Protein AF-A0A158BBI8-F1 (afdb_monomer_lite)

Sequence (115 aa):
MPSSVSAPTQARRIRTDRTSSALRKEVSRWFVPASRARVTRFGRIYPGGSRYVCVSAPKSGGFFALYFFHHGAGDWRIYPPWGVGPSIVYWSVKAKLPASQAAGPKKRFRVGIKS

Radius of gyration: 25.18 Å; chains: 1; bounding box: 37×54×100 Å

Structure (mmCIF, N/CA/C/O backbone):
data_AF-A0A158BBI8-F1
#
_entry.id   AF-A0A158BBI8-F1
#
loop_
_atom_site.group_PDB
_atom_site.id
_atom_site.type_symbol
_atom_site.label_atom_id
_atom_site.label_alt_id
_atom_site.label_comp_id
_atom_site.label_asym_id
_atom_site.label_entity_id
_atom_site.label_seq_id
_atom_site.pdbx_PDB_ins_code
_atom_site.Cartn_x
_atom_site.Cartn_y
_atom_site.Cartn_z
_atom_site.occupancy
_atom_site.B_iso_or_equiv
_atom_site.auth_seq_id
_atom_site.auth_comp_id
_atom_site.auth_asym_id
_atom_site.auth_atom_id
_atom_site.pdbx_PDB_model_num
ATOM 1 N N . MET A 1 1 ? -18.521 -2.715 -51.638 1.00 46.97 1 MET A N 1
ATOM 2 C CA . MET A 1 1 ? -18.994 -3.624 -50.572 1.00 46.97 1 MET A CA 1
ATOM 3 C C . MET A 1 1 ? -17.917 -3.697 -49.494 1.00 46.97 1 MET A C 1
ATOM 5 O O . MET A 1 1 ? -16.930 -4.379 -49.737 1.00 46.97 1 MET A O 1
ATOM 9 N N . PRO A 1 2 ? -17.996 -2.963 -48.369 1.00 51.44 2 PRO A N 1
ATOM 10 C CA . PRO A 1 2 ? -17.036 -3.150 -47.288 1.00 51.44 2 PRO A CA 1
ATOM 11 C C . PRO A 1 2 ? -17.470 -4.354 -46.446 1.00 51.44 2 PRO A C 1
ATOM 13 O O . PRO A 1 2 ? -18.537 -4.357 -45.838 1.00 51.44 2 PRO A O 1
ATOM 16 N N . SER A 1 3 ? -16.654 -5.402 -46.442 1.00 48.97 3 SER A N 1
ATOM 17 C CA . SER A 1 3 ? -16.810 -6.559 -45.564 1.00 48.97 3 SER A CA 1
ATOM 18 C C . SER A 1 3 ? -16.563 -6.137 -44.114 1.00 48.97 3 SER A C 1
ATOM 20 O O . SER A 1 3 ? -15.423 -5.903 -43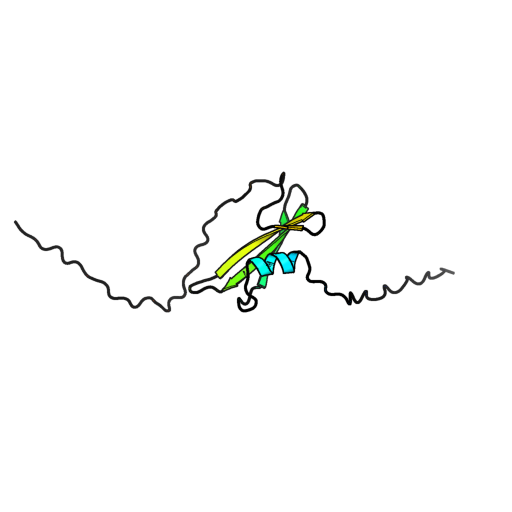.708 1.00 48.97 3 SER A O 1
ATOM 22 N N . SER A 1 4 ? -17.641 -6.014 -43.338 1.00 51.44 4 SER A N 1
ATOM 23 C CA . SER A 1 4 ? -17.594 -5.801 -41.892 1.00 51.44 4 SER A CA 1
ATOM 24 C C . SER A 1 4 ? -16.988 -7.022 -41.204 1.00 51.44 4 SER A C 1
ATOM 26 O O . SER A 1 4 ? -17.621 -8.067 -41.091 1.00 51.44 4 SER A O 1
ATOM 28 N N . VAL A 1 5 ? -15.758 -6.882 -40.719 1.00 62.25 5 VAL A N 1
ATOM 29 C CA . VAL A 1 5 ? -15.162 -7.844 -39.790 1.00 62.25 5 VAL A CA 1
ATOM 30 C C . VAL A 1 5 ? -15.731 -7.543 -38.407 1.00 62.25 5 VAL A C 1
ATOM 32 O O . VAL A 1 5 ? -15.386 -6.536 -37.788 1.00 62.25 5 VAL A O 1
ATOM 35 N N . SER A 1 6 ? -16.643 -8.388 -37.930 1.00 55.50 6 SER A N 1
ATOM 36 C CA . SER A 1 6 ? -17.145 -8.310 -36.558 1.00 55.50 6 SER A CA 1
ATOM 37 C C . SER A 1 6 ? -15.994 -8.538 -35.579 1.00 55.50 6 SER A C 1
ATOM 39 O O . SER A 1 6 ? -15.395 -9.612 -35.538 1.00 55.50 6 SER A O 1
ATOM 41 N N . ALA A 1 7 ? -15.679 -7.515 -34.784 1.00 56.69 7 ALA A N 1
ATOM 42 C CA . ALA A 1 7 ? -14.726 -7.624 -33.690 1.00 56.69 7 ALA A CA 1
ATOM 43 C C . ALA A 1 7 ? -15.230 -8.661 -32.670 1.00 56.69 7 ALA A C 1
ATOM 45 O O . ALA A 1 7 ? -16.404 -8.605 -32.286 1.00 56.69 7 ALA A O 1
ATOM 46 N N . PRO A 1 8 ? -14.384 -9.594 -32.197 1.00 52.28 8 PRO A N 1
ATOM 47 C CA . PRO A 1 8 ? -14.801 -10.524 -31.166 1.00 52.28 8 PRO A CA 1
ATOM 48 C C . PRO A 1 8 ? -15.134 -9.732 -29.904 1.00 52.28 8 PRO A C 1
ATOM 50 O O . PRO A 1 8 ? -14.291 -9.036 -29.331 1.00 52.28 8 PRO A O 1
ATOM 53 N N . THR A 1 9 ? -16.391 -9.840 -29.484 1.00 59.31 9 THR A N 1
ATOM 54 C CA . THR A 1 9 ? -16.895 -9.346 -28.209 1.00 59.31 9 THR A CA 1
ATOM 55 C C . THR A 1 9 ? -15.974 -9.879 -27.121 1.00 59.31 9 THR A C 1
ATOM 57 O O . THR A 1 9 ? -15.909 -11.087 -26.894 1.00 59.31 9 THR A O 1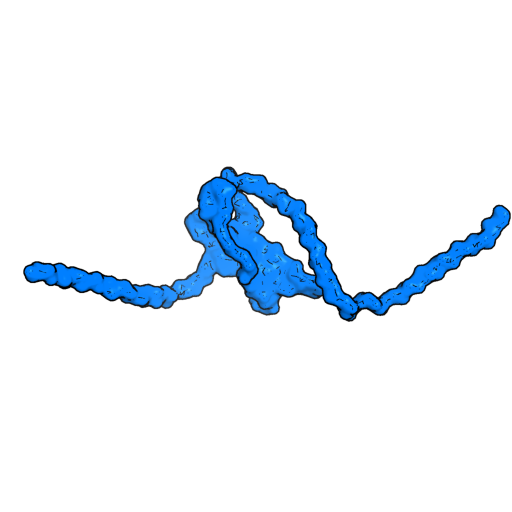
ATOM 60 N N . GLN A 1 10 ? -15.198 -8.993 -26.492 1.00 54.75 10 GLN A N 1
ATOM 61 C CA . GLN A 1 10 ? -14.269 -9.372 -25.439 1.00 54.75 10 GLN A CA 1
ATOM 62 C C . GLN A 1 10 ? -15.093 -9.927 -24.281 1.00 54.75 10 GLN A C 1
ATOM 64 O O . GLN A 1 10 ? -15.634 -9.177 -23.468 1.00 54.75 10 GLN A O 1
ATOM 69 N N . ALA A 1 11 ? -15.218 -11.256 -24.246 1.00 50.62 11 ALA A N 1
ATOM 70 C CA . ALA A 1 11 ? -15.862 -11.988 -23.179 1.00 50.62 11 ALA A CA 1
ATOM 71 C C . ALA A 1 11 ? -15.294 -11.456 -21.868 1.00 50.62 11 ALA A C 1
ATOM 73 O O . ALA A 1 11 ? -14.091 -11.556 -21.596 1.00 50.62 11 ALA A O 1
ATOM 74 N N . ARG A 1 12 ? -16.171 -10.796 -21.108 1.00 55.84 12 ARG A N 1
ATOM 75 C CA . ARG A 1 12 ? -15.912 -10.252 -19.783 1.00 55.84 12 ARG A CA 1
ATOM 76 C C . ARG A 1 12 ? -15.244 -11.365 -18.992 1.00 55.84 12 ARG A C 1
ATOM 78 O O . ARG A 1 12 ? -15.917 -12.294 -18.560 1.00 55.84 12 ARG A O 1
ATOM 85 N N . ARG A 1 13 ? -13.915 -11.296 -18.847 1.00 55.19 13 ARG A N 1
ATOM 86 C CA . ARG A 1 13 ? -13.152 -12.227 -18.014 1.00 55.19 13 ARG A CA 1
ATOM 87 C C . ARG A 1 13 ? -13.624 -12.008 -16.589 1.00 55.19 13 ARG A C 1
ATOM 89 O O . ARG A 1 13 ? -13.079 -11.182 -15.857 1.00 55.19 13 ARG A O 1
ATOM 96 N N . ILE A 1 14 ? -14.667 -12.727 -16.205 1.00 56.50 14 ILE A N 1
ATOM 97 C CA . ILE A 1 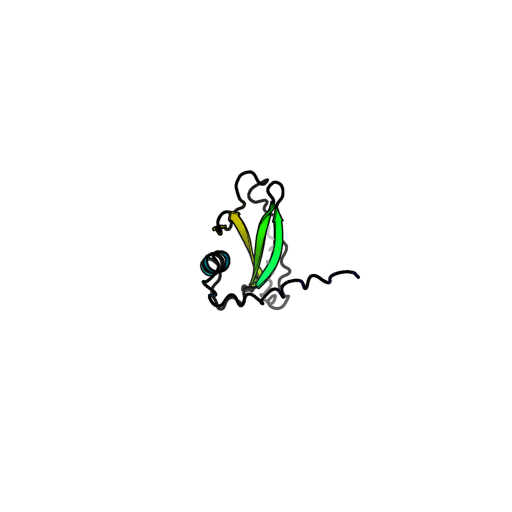14 ? -14.998 -12.942 -14.815 1.00 56.50 14 ILE A CA 1
ATOM 98 C C . ILE A 1 14 ? -13.804 -13.727 -14.277 1.00 56.50 14 ILE A C 1
ATOM 100 O O . ILE A 1 14 ? -13.662 -14.920 -14.512 1.00 56.50 14 ILE A O 1
ATOM 104 N N . ARG A 1 15 ? -12.867 -13.021 -13.636 1.00 59.16 15 ARG A N 1
ATOM 105 C CA . ARG A 1 15 ? -11.793 -13.649 -12.866 1.00 59.16 15 ARG A CA 1
ATOM 106 C C . ARG A 1 15 ? -12.421 -14.228 -11.597 1.00 59.16 15 ARG A C 1
ATOM 108 O O . ARG A 1 15 ? -12.337 -13.634 -10.524 1.00 59.16 15 ARG A O 1
ATOM 115 N N . THR A 1 16 ? -13.110 -15.354 -11.742 1.00 59.28 16 THR A N 1
ATOM 116 C CA . THR A 1 16 ? -13.537 -16.245 -10.658 1.00 59.28 16 THR A CA 1
ATOM 117 C C . THR A 1 16 ? -12.365 -17.121 -10.250 1.00 59.28 16 THR A C 1
ATOM 119 O O . THR A 1 16 ? -12.317 -18.304 -10.539 1.00 59.28 16 THR A O 1
ATOM 122 N N . ASP A 1 17 ? -11.393 -16.475 -9.621 1.00 46.47 17 ASP A N 1
ATOM 123 C CA . ASP A 1 17 ? -10.583 -17.030 -8.544 1.00 46.47 17 ASP A CA 1
ATOM 124 C C . ASP A 1 17 ? -9.852 -15.827 -7.949 1.00 46.47 17 ASP A C 1
ATOM 126 O O . ASP A 1 17 ? -8.800 -15.391 -8.425 1.00 46.47 17 ASP A O 1
ATOM 130 N N . ARG A 1 18 ? -10.483 -15.166 -6.974 1.00 53.56 18 ARG A N 1
ATOM 131 C CA . ARG A 1 18 ? -9.829 -14.078 -6.242 1.00 53.56 18 ARG A CA 1
ATOM 132 C C . ARG A 1 18 ? -8.892 -14.701 -5.212 1.00 53.56 18 ARG A C 1
ATOM 134 O O . ARG A 1 18 ? -9.051 -14.459 -4.017 1.00 53.56 18 ARG A O 1
ATOM 141 N N . THR A 1 19 ? -7.894 -15.458 -5.670 1.00 57.66 19 THR A N 1
ATOM 142 C CA . THR A 1 19 ? -6.683 -15.683 -4.882 1.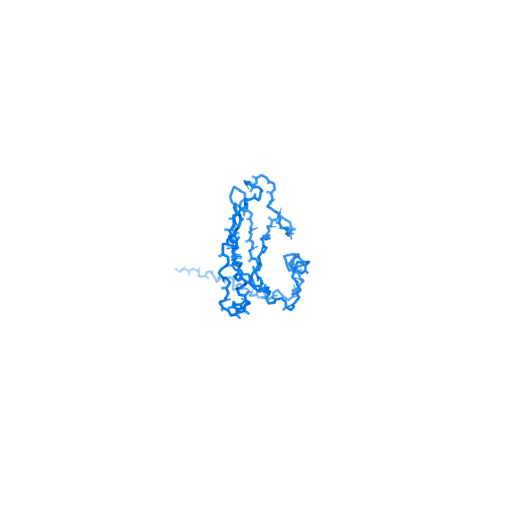00 57.66 19 THR A CA 1
ATOM 143 C C . THR A 1 19 ? -6.257 -14.332 -4.321 1.00 57.66 19 THR A C 1
ATOM 145 O O . THR A 1 19 ? -6.218 -13.323 -5.037 1.00 57.66 19 THR A O 1
ATOM 148 N N . SER A 1 20 ? -6.048 -14.270 -3.003 1.00 68.69 20 SER A N 1
ATOM 149 C CA . SER A 1 20 ? -5.636 -13.030 -2.348 1.00 68.69 20 SER A CA 1
ATOM 150 C C . SER A 1 20 ? -4.401 -12.508 -3.077 1.00 68.69 20 SER A C 1
ATOM 152 O O . SER A 1 20 ? -3.368 -13.183 -3.108 1.00 68.69 20 SER A O 1
ATOM 154 N N . SER A 1 21 ? -4.533 -11.354 -3.743 1.00 87.12 21 SER A N 1
ATOM 155 C CA . SER A 1 21 ? -3.436 -10.792 -4.524 1.00 87.12 21 SER A CA 1
ATOM 156 C C . SER A 1 21 ? -2.226 -10.600 -3.614 1.00 87.12 21 SER A C 1
ATOM 158 O O . SER A 1 21 ? -2.380 -10.328 -2.426 1.00 87.12 21 SER A O 1
ATOM 160 N N . ALA A 1 22 ? -1.013 -10.719 -4.145 1.00 91.69 22 ALA A N 1
ATOM 161 C CA . ALA A 1 22 ? 0.194 -10.540 -3.339 1.00 91.69 22 ALA A CA 1
ATOM 162 C C . ALA A 1 22 ? 0.225 -9.191 -2.592 1.00 91.69 22 ALA A C 1
ATOM 164 O O . ALA A 1 22 ? 0.641 -9.141 -1.442 1.00 91.69 22 ALA A O 1
ATOM 165 N N . LEU A 1 23 ? -0.347 -8.132 -3.183 1.00 92.75 23 LEU A N 1
ATOM 166 C CA . LEU A 1 23 ? -0.584 -6.867 -2.485 1.00 92.75 23 LEU A CA 1
ATOM 167 C C . LEU A 1 23 ? -1.504 -7.032 -1.269 1.00 92.75 23 LEU A C 1
ATOM 169 O O . LEU A 1 23 ? -1.192 -6.514 -0.206 1.00 92.75 23 LEU A O 1
ATOM 173 N N . ARG A 1 24 ? -2.640 -7.733 -1.399 1.00 92.56 24 ARG A N 1
ATOM 174 C CA . ARG A 1 24 ? -3.545 -7.982 -0.264 1.00 92.56 24 ARG A CA 1
ATOM 175 C C . ARG A 1 24 ? -2.844 -8.783 0.829 1.00 92.56 24 ARG A C 1
ATOM 177 O O . ARG A 1 24 ? -2.982 -8.424 1.990 1.00 92.56 24 ARG A O 1
ATOM 184 N N . LYS A 1 25 ? -2.068 -9.808 0.458 1.00 92.38 25 LYS A N 1
ATOM 185 C CA . LYS A 1 25 ? -1.257 -10.588 1.406 1.00 92.38 25 LYS A CA 1
ATOM 186 C C . LYS A 1 25 ? -0.273 -9.699 2.166 1.00 92.38 25 LYS A C 1
ATOM 188 O O . LYS A 1 25 ? -0.199 -9.804 3.384 1.00 92.38 25 LYS A O 1
ATOM 193 N N . GLU A 1 26 ? 0.430 -8.810 1.469 1.00 95.19 26 GLU A N 1
ATOM 194 C CA . GLU A 1 26 ? 1.380 -7.891 2.099 1.00 95.19 26 GLU A CA 1
ATOM 195 C C . GLU A 1 26 ? 0.663 -6.871 2.994 1.00 95.19 26 GLU A C 1
ATOM 197 O O . GLU A 1 26 ? 1.028 -6.713 4.152 1.00 95.19 26 GLU A O 1
ATOM 202 N N . VAL A 1 27 ? -0.427 -6.253 2.527 1.00 94.31 27 VAL A N 1
ATOM 203 C CA . VAL A 1 27 ? -1.241 -5.322 3.333 1.00 94.31 27 VAL A CA 1
ATOM 204 C C . VAL A 1 27 ? -1.737 -5.984 4.620 1.00 94.31 27 VAL A C 1
ATOM 206 O O . VAL A 1 27 ? -1.679 -5.361 5.677 1.00 94.31 27 VAL A O 1
ATOM 209 N N . SER A 1 28 ? -2.163 -7.248 4.568 1.00 93.88 28 SER A N 1
ATOM 210 C CA . SER A 1 28 ? -2.618 -7.993 5.749 1.00 93.88 28 SER A CA 1
ATOM 211 C C . SER A 1 28 ? -1.533 -8.225 6.807 1.00 93.88 28 SER A C 1
ATOM 213 O O . SER A 1 28 ? -1.882 -8.481 7.955 1.00 93.88 28 SER A O 1
ATOM 215 N N . ARG A 1 29 ? -0.240 -8.114 6.470 1.00 94.50 29 ARG A N 1
ATOM 216 C CA . ARG A 1 29 ? 0.856 -8.183 7.459 1.00 94.50 29 ARG A CA 1
ATOM 217 C C . ARG A 1 29 ? 0.972 -6.911 8.295 1.00 94.50 29 ARG A C 1
ATOM 219 O O . ARG A 1 29 ? 1.455 -6.962 9.419 1.00 94.50 29 ARG A O 1
ATOM 226 N N . TRP A 1 30 ? 0.520 -5.782 7.751 1.00 94.88 30 TRP A N 1
ATOM 227 C CA . TRP A 1 30 ? 0.666 -4.459 8.366 1.00 94.88 30 TRP A CA 1
ATOM 228 C C . TRP A 1 30 ? -0.651 -3.893 8.899 1.00 94.88 30 TRP A C 1
ATOM 230 O O . TRP A 1 30 ? -0.649 -3.065 9.809 1.00 94.88 30 TRP A O 1
ATOM 240 N N . PHE A 1 31 ? -1.781 -4.330 8.342 1.00 93.62 31 PHE A N 1
ATOM 241 C CA . PHE A 1 31 ? -3.111 -3.855 8.698 1.00 93.62 31 PHE A CA 1
ATOM 242 C C . PHE A 1 31 ? -3.987 -5.007 9.174 1.00 93.62 31 PHE A C 1
ATOM 244 O O . PHE A 1 31 ? -4.205 -5.988 8.464 1.00 93.62 31 PHE A O 1
ATOM 251 N N . VAL A 1 32 ? -4.578 -4.836 10.355 1.00 92.06 32 VAL A N 1
ATOM 252 C CA . VAL A 1 32 ? -5.622 -5.742 10.838 1.00 92.06 32 VAL A CA 1
ATOM 253 C C . VAL A 1 32 ? -6.916 -5.534 10.039 1.00 92.06 32 VAL A C 1
ATOM 255 O O . VAL A 1 32 ? -7.214 -4.396 9.665 1.00 92.06 32 VAL A O 1
ATOM 258 N N . PRO A 1 33 ? -7.742 -6.570 9.814 1.00 89.50 33 PRO A N 1
ATOM 259 C CA . PRO A 1 33 ? -9.007 -6.434 9.081 1.00 89.50 33 PRO A CA 1
ATOM 260 C C . PRO A 1 33 ? -9.947 -5.348 9.638 1.00 89.50 33 PRO A C 1
ATOM 262 O O . PRO A 1 33 ? -10.633 -4.668 8.880 1.00 89.50 33 PRO A O 1
ATOM 265 N N . ALA A 1 34 ? -9.925 -5.118 10.956 1.00 91.88 34 ALA A N 1
ATOM 266 C CA . ALA A 1 34 ? -10.745 -4.108 11.632 1.00 91.88 34 ALA A CA 1
ATOM 267 C C . ALA A 1 34 ? -10.232 -2.659 11.478 1.00 91.88 34 ALA A C 1
ATOM 269 O O . ALA A 1 34 ? -10.916 -1.717 11.873 1.00 91.88 34 ALA A O 1
ATOM 270 N N . SER A 1 35 ? -9.044 -2.454 10.898 1.00 88.69 35 SER A N 1
ATOM 271 C CA . SER A 1 35 ? -8.357 -1.150 10.868 1.00 88.69 35 SER A CA 1
ATOM 272 C C . SER A 1 35 ? -9.018 -0.103 9.969 1.00 88.69 35 SER A C 1
ATOM 274 O O . SER A 1 35 ? -8.589 1.046 9.970 1.00 88.69 35 SER A O 1
ATOM 276 N N . ARG A 1 36 ? -10.050 -0.462 9.192 1.00 93.25 36 ARG A N 1
ATOM 277 C CA . ARG A 1 36 ? -10.658 0.411 8.167 1.00 93.25 36 ARG A CA 1
ATOM 278 C C . ARG A 1 36 ? -9.616 0.953 7.171 1.00 93.25 36 ARG A C 1
ATOM 280 O O . ARG A 1 36 ? -9.733 2.084 6.695 1.00 93.25 36 ARG A O 1
ATOM 287 N N . ALA A 1 37 ? -8.589 0.153 6.874 1.00 93.81 37 ALA A N 1
ATOM 288 C CA . ALA A 1 37 ? -7.542 0.509 5.929 1.00 93.81 37 ALA A CA 1
ATOM 289 C C . ALA A 1 37 ? -8.109 0.729 4.522 1.00 93.81 37 ALA A C 1
ATOM 291 O O . ALA A 1 37 ? -8.903 -0.072 4.023 1.00 93.81 37 ALA A O 1
ATOM 292 N N . ARG A 1 38 ? -7.674 1.805 3.866 1.00 94.62 38 ARG A N 1
ATOM 293 C CA . ARG A 1 38 ? -8.096 2.166 2.511 1.00 94.62 38 ARG A CA 1
ATOM 294 C C . ARG A 1 38 ? -6.928 2.693 1.697 1.00 94.62 38 ARG A C 1
ATOM 296 O O . ARG A 1 38 ? -6.018 3.324 2.228 1.00 94.62 38 ARG A O 1
ATOM 303 N N . VAL A 1 39 ? -6.976 2.458 0.393 1.00 94.94 39 VAL A N 1
ATOM 304 C CA . VAL A 1 39 ? -6.028 3.068 -0.540 1.00 94.94 39 VAL A CA 1
ATOM 305 C C . VAL A 1 39 ? -6.320 4.564 -0.627 1.00 94.94 39 VAL A C 1
ATOM 307 O O . VAL A 1 39 ? -7.458 4.953 -0.877 1.00 94.94 39 VAL A O 1
ATOM 310 N N . THR A 1 40 ? -5.304 5.399 -0.425 1.00 95.06 40 THR A N 1
ATOM 311 C CA . THR A 1 40 ? -5.424 6.868 -0.506 1.00 95.06 40 THR A CA 1
ATOM 312 C C . THR A 1 40 ? -4.638 7.477 -1.653 1.00 95.06 40 THR A C 1
ATOM 314 O O . THR A 1 40 ? -4.971 8.567 -2.112 1.00 95.06 40 THR A O 1
ATOM 317 N N . ARG A 1 41 ? -3.604 6.787 -2.137 1.00 93.25 41 ARG A N 1
ATOM 318 C CA . ARG A 1 41 ? -2.810 7.202 -3.295 1.00 93.25 41 ARG A CA 1
ATOM 319 C C . ARG A 1 41 ? -2.315 5.973 -4.034 1.00 93.25 41 ARG A C 1
ATOM 321 O O . ARG A 1 41 ? -2.072 4.937 -3.427 1.00 93.25 41 ARG A O 1
ATOM 328 N N . PHE A 1 42 ? -2.124 6.093 -5.333 1.00 94.56 42 PHE A N 1
ATOM 329 C CA . PHE A 1 42 ? -1.449 5.088 -6.138 1.00 94.56 42 PHE A CA 1
ATOM 330 C C . PHE A 1 42 ? -0.767 5.776 -7.315 1.00 94.56 42 PHE A C 1
ATOM 332 O O . PHE A 1 42 ? -1.141 6.885 -7.694 1.00 94.56 42 PHE A O 1
ATOM 339 N N . GLY A 1 43 ? 0.240 5.131 -7.888 1.00 91.38 43 GLY A N 1
ATOM 340 C CA . GLY A 1 43 ? 0.958 5.696 -9.021 1.00 91.38 43 GLY A CA 1
ATOM 341 C C . GLY A 1 43 ? 2.122 4.834 -9.469 1.00 91.38 43 GLY A C 1
ATOM 342 O O . GLY A 1 43 ? 2.160 3.625 -9.224 1.00 91.38 43 GLY A O 1
ATOM 343 N N . ARG A 1 44 ? 3.072 5.474 -10.147 1.00 88.81 44 ARG A N 1
ATOM 344 C CA . ARG A 1 44 ? 4.343 4.885 -10.564 1.00 88.81 44 ARG A CA 1
ATOM 345 C C . ARG A 1 44 ? 5.495 5.763 -10.106 1.00 88.81 44 ARG A C 1
ATOM 347 O O . ARG A 1 44 ? 5.325 6.973 -9.985 1.00 88.81 44 ARG A O 1
ATOM 354 N N . ILE A 1 45 ? 6.638 5.142 -9.853 1.00 80.81 45 ILE A N 1
ATOM 355 C CA . ILE A 1 45 ? 7.879 5.830 -9.494 1.00 80.81 45 ILE A CA 1
ATOM 356 C C . ILE A 1 45 ? 8.815 5.784 -10.690 1.00 80.81 45 ILE A C 1
ATOM 358 O O . ILE A 1 45 ? 8.905 4.760 -11.369 1.00 80.81 45 ILE A O 1
ATOM 362 N N . TYR A 1 46 ? 9.482 6.903 -10.943 1.00 74.38 46 TYR A N 1
ATOM 363 C CA . TYR A 1 46 ? 10.489 7.047 -11.983 1.00 74.38 46 TYR A CA 1
ATOM 364 C C . TYR A 1 46 ? 11.873 7.253 -11.352 1.00 74.38 46 TYR A C 1
ATOM 366 O O . TYR A 1 46 ? 11.952 7.881 -10.294 1.00 74.38 46 TYR A O 1
ATOM 374 N N . PRO A 1 47 ? 12.953 6.772 -11.994 1.00 68.31 47 PRO A N 1
ATOM 375 C CA . PRO A 1 47 ? 12.971 5.921 -13.193 1.00 68.31 47 PRO A CA 1
ATOM 376 C C . PRO A 1 47 ? 12.491 4.483 -12.895 1.00 68.31 47 PRO A C 1
ATOM 378 O O . PRO A 1 47 ? 12.390 4.085 -11.744 1.00 68.31 47 PRO A O 1
ATOM 381 N N . GLY A 1 48 ? 12.133 3.701 -13.919 1.00 69.31 48 GLY A N 1
ATOM 382 C CA . GLY A 1 48 ? 11.792 2.273 -13.761 1.00 69.31 48 GLY A CA 1
ATOM 383 C C . GLY A 1 48 ? 10.301 1.924 -13.630 1.00 69.31 48 GLY A C 1
ATOM 384 O O . GLY A 1 48 ? 9.949 0.748 -13.642 1.00 69.31 48 GLY A O 1
ATOM 385 N N . GLY A 1 49 ? 9.399 2.906 -13.542 1.00 78.12 49 GLY A N 1
ATOM 386 C CA . GLY A 1 49 ? 7.950 2.715 -13.724 1.00 78.12 49 GLY A CA 1
ATOM 387 C C . GLY A 1 49 ? 7.260 1.795 -12.706 1.00 78.12 49 GLY A C 1
ATOM 388 O O . GLY A 1 49 ? 6.123 1.363 -12.939 1.00 78.12 49 GLY A O 1
ATOM 389 N N . SER A 1 50 ? 7.920 1.490 -11.585 1.00 86.56 50 SER A N 1
ATOM 390 C CA . SER A 1 50 ? 7.400 0.575 -10.568 1.00 86.56 50 SER A CA 1
ATOM 391 C C . SER A 1 50 ? 6.139 1.143 -9.931 1.00 86.56 50 SER A C 1
ATOM 393 O O . SER A 1 50 ? 6.082 2.314 -9.553 1.00 86.56 50 SER A O 1
ATOM 395 N N . ARG A 1 51 ? 5.097 0.313 -9.837 1.00 92.00 51 ARG A N 1
ATOM 396 C CA . ARG A 1 51 ? 3.807 0.711 -9.261 1.00 92.00 51 ARG A CA 1
ATOM 397 C C . ARG A 1 51 ? 3.951 0.897 -7.756 1.00 92.00 51 ARG A C 1
ATOM 399 O O . ARG A 1 51 ? 4.614 0.092 -7.110 1.00 92.00 51 ARG A O 1
ATOM 406 N N . TYR A 1 52 ? 3.277 1.893 -7.200 1.00 93.06 52 TYR A N 1
ATOM 407 C CA . TYR A 1 52 ? 3.129 2.032 -5.757 1.00 93.06 52 TYR A CA 1
ATOM 408 C C . TYR A 1 52 ? 1.673 2.269 -5.366 1.00 93.06 52 TYR A C 1
ATOM 410 O O . TYR A 1 52 ? 0.875 2.791 -6.151 1.00 93.06 52 TYR A O 1
ATOM 418 N N . VAL A 1 53 ? 1.341 1.897 -4.134 1.00 95.25 53 VAL A N 1
ATOM 419 C CA . VAL A 1 53 ? 0.043 2.131 -3.497 1.00 95.25 53 VAL A CA 1
ATOM 420 C C . VAL A 1 53 ? 0.287 2.615 -2.073 1.00 95.25 53 VAL A C 1
ATOM 422 O O . VAL A 1 53 ? 1.050 2.008 -1.337 1.00 95.25 53 VAL A O 1
ATOM 425 N N . CYS A 1 54 ? -0.367 3.697 -1.672 1.00 95.44 54 CYS A N 1
ATOM 426 C CA . CYS A 1 54 ? -0.426 4.161 -0.295 1.00 95.44 54 CYS A CA 1
ATOM 427 C C . CYS A 1 54 ? -1.728 3.673 0.331 1.00 95.44 54 CYS A C 1
ATOM 429 O O . CYS A 1 54 ? -2.814 3.958 -0.185 1.00 95.44 54 CYS A O 1
ATOM 431 N N . VAL A 1 55 ? -1.616 2.950 1.438 1.00 96.06 55 VAL A N 1
ATOM 432 C CA . VAL A 1 55 ? -2.751 2.515 2.248 1.00 96.06 55 VAL A CA 1
ATOM 433 C C . VAL A 1 55 ? -2.691 3.268 3.561 1.00 96.06 55 VAL A C 1
ATOM 435 O O . VAL A 1 55 ? -1.647 3.288 4.209 1.00 96.06 55 VAL A O 1
ATOM 438 N N . SER A 1 56 ? -3.802 3.879 3.960 1.00 95.19 56 SER A N 1
ATOM 439 C CA . SER A 1 56 ? -3.918 4.524 5.261 1.00 95.19 56 SER A CA 1
ATOM 440 C C . SER A 1 56 ? -5.063 3.954 6.078 1.00 95.19 56 SER A C 1
ATOM 442 O O . SER A 1 56 ? -6.069 3.493 5.535 1.00 95.19 56 SER A O 1
ATOM 444 N N . ALA A 1 57 ? -4.903 4.011 7.395 1.00 94.25 57 ALA A N 1
ATOM 445 C CA . ALA A 1 57 ? -5.924 3.639 8.359 1.00 94.25 57 ALA A CA 1
ATOM 446 C C . ALA A 1 57 ? -5.960 4.646 9.521 1.00 94.25 57 ALA A C 1
ATOM 448 O O . ALA A 1 57 ? -4.926 5.230 9.870 1.00 94.25 57 ALA A O 1
ATOM 449 N N . PRO A 1 58 ? -7.141 4.887 10.115 1.00 93.31 58 PRO A N 1
ATOM 450 C CA . PRO A 1 58 ? -7.254 5.659 11.344 1.00 93.31 58 PRO A CA 1
ATOM 451 C C . PRO A 1 58 ? -6.505 4.982 12.501 1.00 93.31 58 PRO A C 1
ATOM 453 O O . PRO A 1 58 ? -6.488 3.758 12.631 1.00 93.31 58 PRO A O 1
ATOM 456 N N . LYS A 1 59 ? -5.910 5.801 13.368 1.00 88.56 59 LYS A N 1
ATOM 457 C CA . LYS A 1 59 ? -5.316 5.419 14.657 1.00 88.56 59 LYS A CA 1
ATOM 458 C C . LYS A 1 59 ? -5.765 6.437 15.706 1.00 88.56 59 LYS A C 1
ATOM 460 O O . LYS A 1 59 ? -6.145 7.549 15.349 1.00 88.56 59 LYS A O 1
ATOM 465 N N . SER A 1 60 ? -5.734 6.081 16.992 1.00 87.81 60 SER A N 1
ATOM 466 C CA . SER A 1 60 ? -6.012 7.049 18.064 1.00 87.81 60 SER A CA 1
ATOM 467 C C . SER A 1 60 ? -5.176 8.321 17.856 1.00 87.81 60 SER A C 1
ATOM 469 O O . SER A 1 60 ? -3.952 8.244 17.754 1.00 87.81 60 SER A O 1
ATOM 471 N N . GLY A 1 61 ? -5.845 9.465 17.696 1.00 86.50 61 GLY A N 1
ATOM 472 C CA . GLY A 1 61 ? -5.208 10.764 17.456 1.00 86.50 61 GLY A CA 1
ATOM 473 C C . GLY A 1 61 ? -4.822 11.096 16.005 1.00 86.50 61 GLY A C 1
ATOM 474 O O . GLY A 1 61 ? -4.261 12.167 15.786 1.00 86.50 61 GLY A O 1
ATOM 475 N N . GLY A 1 62 ? -5.118 10.253 15.003 1.00 88.31 62 GLY A N 1
ATOM 476 C CA . GLY A 1 62 ? -4.829 10.591 13.602 1.00 88.31 62 GLY A CA 1
ATOM 477 C C . GLY A 1 62 ? -4.957 9.443 12.598 1.00 88.31 62 GLY A C 1
ATOM 478 O O . GLY A 1 62 ? -5.850 8.603 12.676 1.00 88.31 62 GLY A O 1
ATOM 479 N N . PHE A 1 63 ? -4.052 9.425 11.622 1.00 90.19 63 PHE A N 1
ATOM 480 C CA . PHE A 1 63 ? -3.945 8.374 10.613 1.00 90.19 63 PHE A CA 1
ATOM 481 C C . PHE A 1 63 ? -2.500 7.906 10.525 1.00 90.19 63 PHE A C 1
ATOM 483 O O . PHE A 1 63 ? -1.576 8.704 10.672 1.00 90.19 63 PHE A O 1
ATOM 490 N N . PHE A 1 64 ? -2.314 6.627 10.233 1.00 91.50 64 PHE A N 1
ATOM 491 C CA . PHE A 1 64 ? -1.030 6.113 9.779 1.00 91.50 64 PHE A CA 1
ATOM 492 C C . PHE A 1 64 ? -1.171 5.619 8.342 1.00 91.50 64 PHE A C 1
ATOM 494 O O . PHE A 1 64 ? -2.260 5.218 7.919 1.00 91.50 64 PHE A O 1
ATOM 501 N N . ALA A 1 65 ? -0.084 5.692 7.578 1.00 93.69 65 ALA A N 1
ATOM 502 C CA . ALA A 1 65 ? -0.063 5.293 6.181 1.00 93.69 65 ALA A CA 1
ATOM 503 C C . ALA A 1 65 ? 1.231 4.554 5.847 1.00 93.69 65 ALA A C 1
ATOM 505 O O . ALA A 1 65 ? 2.301 4.938 6.316 1.00 93.69 65 ALA A O 1
ATOM 506 N N . LEU A 1 66 ? 1.119 3.509 5.031 1.00 95.19 66 LEU A N 1
ATOM 507 C CA . LEU A 1 66 ? 2.249 2.768 4.483 1.00 95.19 66 LEU A CA 1
ATOM 508 C C . LEU A 1 66 ? 2.186 2.801 2.960 1.00 95.19 66 LEU A C 1
ATOM 510 O O . LEU A 1 66 ? 1.111 2.691 2.362 1.00 95.19 66 LEU A O 1
ATOM 514 N N . TYR A 1 67 ? 3.357 2.923 2.345 1.00 94.19 67 TYR A N 1
ATOM 515 C CA . TYR A 1 67 ? 3.529 2.788 0.908 1.00 94.19 67 TYR A CA 1
ATOM 516 C C . TYR A 1 67 ? 3.986 1.368 0.593 1.00 94.19 67 TYR A C 1
ATOM 518 O O . TYR A 1 67 ? 4.913 0.854 1.207 1.00 94.19 67 TYR A O 1
ATOM 526 N N . PHE A 1 68 ? 3.329 0.755 -0.380 1.00 94.44 68 PHE A N 1
ATOM 527 C CA . PHE A 1 68 ? 3.647 -0.554 -0.922 1.00 94.44 68 PHE A CA 1
ATOM 528 C C . PHE A 1 68 ? 4.133 -0.364 -2.348 1.00 94.44 68 PHE A C 1
ATOM 530 O O . PHE A 1 68 ? 3.464 0.285 -3.152 1.00 94.44 68 PHE A O 1
ATOM 537 N N . PHE A 1 69 ? 5.277 -0.944 -2.666 1.00 92.69 69 PHE A N 1
ATOM 538 C CA . PHE A 1 69 ? 5.960 -0.826 -3.942 1.00 92.69 69 PHE A CA 1
ATOM 539 C C . PHE A 1 69 ? 5.968 -2.186 -4.624 1.00 92.69 69 PHE A C 1
ATOM 541 O O . PHE A 1 69 ? 6.222 -3.206 -3.987 1.00 92.69 69 PHE A O 1
ATOM 548 N N . HIS A 1 70 ? 5.680 -2.208 -5.918 1.00 91.00 70 HIS A N 1
ATOM 549 C CA . HIS A 1 70 ? 5.703 -3.414 -6.729 1.00 91.00 70 HIS A CA 1
ATOM 550 C C . HIS A 1 70 ? 7.130 -3.671 -7.216 1.00 91.00 70 HIS A C 1
ATOM 552 O O . HIS A 1 70 ? 7.661 -2.866 -7.980 1.00 91.00 70 HIS A O 1
ATOM 558 N N . HIS A 1 71 ? 7.722 -4.799 -6.826 1.00 88.81 71 HIS A N 1
ATOM 559 C CA . HIS A 1 71 ? 9.114 -5.160 -7.148 1.00 88.81 71 HIS A CA 1
ATOM 560 C C . HIS A 1 71 ? 9.255 -5.984 -8.439 1.00 88.81 71 HIS A C 1
ATOM 562 O O . HIS A 1 71 ? 10.362 -6.315 -8.839 1.00 88.81 71 HIS A O 1
ATOM 568 N N . GLY A 1 72 ? 8.148 -6.289 -9.122 1.00 83.75 72 GLY A N 1
ATOM 569 C CA . GLY A 1 72 ? 8.147 -7.225 -10.255 1.00 83.75 72 GLY A CA 1
ATOM 570 C C . GLY A 1 72 ? 7.611 -8.592 -9.832 1.00 83.75 72 GLY A C 1
ATOM 571 O O . GLY A 1 72 ? 7.412 -8.828 -8.650 1.00 83.75 72 GLY A O 1
ATOM 572 N N . ALA A 1 73 ? 7.295 -9.465 -10.794 1.00 83.06 73 ALA A N 1
ATOM 573 C CA . ALA A 1 73 ? 6.850 -10.848 -10.540 1.00 83.06 73 ALA A CA 1
ATOM 574 C C . ALA A 1 73 ? 5.679 -11.012 -9.538 1.00 83.06 73 ALA A C 1
ATOM 576 O O . ALA A 1 73 ? 5.524 -12.051 -8.906 1.00 83.06 73 ALA A O 1
ATOM 577 N N . GLY A 1 74 ? 4.835 -9.986 -9.389 1.00 82.81 74 GLY A N 1
ATOM 578 C CA . GLY A 1 74 ? 3.748 -9.995 -8.413 1.00 82.81 74 GLY A CA 1
ATOM 579 C C . GLY A 1 74 ? 4.197 -9.770 -6.970 1.00 82.81 74 GLY A C 1
ATOM 580 O O . GLY A 1 74 ? 3.368 -9.906 -6.087 1.00 82.81 74 GLY A O 1
ATOM 581 N N . ASP A 1 75 ? 5.443 -9.390 -6.709 1.00 89.81 75 ASP A N 1
ATOM 582 C CA . ASP A 1 75 ? 5.940 -9.107 -5.367 1.00 89.81 75 ASP A CA 1
ATOM 583 C C . ASP A 1 75 ? 5.693 -7.646 -4.953 1.00 89.81 75 ASP A C 1
ATOM 585 O O . ASP A 1 75 ? 5.830 -6.714 -5.758 1.00 89.81 75 ASP A O 1
ATOM 589 N N . TRP A 1 76 ? 5.317 -7.451 -3.690 1.00 93.81 76 TRP A N 1
ATOM 590 C CA . TRP A 1 76 ? 5.023 -6.149 -3.093 1.00 93.81 76 TRP A CA 1
ATOM 591 C C . TRP A 1 76 ? 5.759 -6.002 -1.768 1.00 93.81 76 TRP A C 1
ATOM 593 O O . TRP A 1 76 ? 5.710 -6.902 -0.936 1.00 93.81 76 TRP A O 1
ATOM 603 N N . ARG A 1 77 ? 6.404 -4.852 -1.552 1.00 92.88 77 ARG A N 1
ATOM 604 C CA . ARG A 1 77 ? 7.188 -4.573 -0.337 1.00 92.88 77 ARG A CA 1
ATOM 605 C C . ARG A 1 77 ? 6.983 -3.146 0.149 1.00 92.88 77 ARG A C 1
ATOM 607 O O . ARG A 1 77 ? 6.552 -2.294 -0.619 1.00 92.88 77 ARG A O 1
ATOM 614 N N . ILE A 1 78 ? 7.321 -2.868 1.406 1.00 93.31 78 ILE A N 1
ATOM 615 C CA . ILE A 1 78 ? 7.183 -1.528 2.010 1.00 93.31 78 ILE A CA 1
ATOM 616 C C . ILE A 1 78 ? 8.353 -0.574 1.724 1.00 93.31 78 ILE A C 1
ATOM 618 O O . ILE A 1 78 ? 8.343 0.574 2.160 1.00 93.31 78 ILE A O 1
ATOM 622 N N . TYR A 1 79 ? 9.366 -1.042 0.997 1.00 88.56 79 TYR A N 1
ATOM 623 C CA . TYR A 1 79 ? 10.513 -0.252 0.561 1.00 88.56 79 TYR A CA 1
ATOM 624 C C . TYR A 1 79 ? 10.546 -0.168 -0.970 1.00 88.56 79 TYR A C 1
ATOM 626 O O . TYR A 1 79 ? 10.083 -1.099 -1.641 1.00 88.56 79 TYR A O 1
ATOM 634 N N . PRO A 1 80 ? 11.056 0.931 -1.548 1.00 85.88 80 PRO A N 1
ATOM 635 C CA . PRO A 1 80 ? 11.146 1.073 -2.995 1.00 85.88 80 PRO A CA 1
ATOM 636 C C . PRO A 1 80 ? 12.117 0.043 -3.605 1.00 85.88 80 PRO A C 1
ATOM 638 O O . PRO A 1 80 ? 13.069 -0.371 -2.941 1.00 85.88 80 PRO A O 1
ATOM 641 N N . PRO A 1 81 ? 11.889 -0.405 -4.853 1.00 83.19 81 PRO A N 1
ATOM 642 C CA . PRO A 1 81 ? 12.817 -1.286 -5.556 1.00 83.19 81 PRO A CA 1
ATOM 643 C C . PRO A 1 81 ? 14.163 -0.600 -5.809 1.00 83.19 81 PRO A C 1
ATOM 645 O O . PRO A 1 81 ? 14.240 0.620 -5.955 1.00 83.19 81 PRO A O 1
ATOM 648 N N . TRP A 1 82 ? 15.230 -1.399 -5.858 1.00 73.44 82 TRP A N 1
ATOM 649 C CA . TRP A 1 82 ? 16.588 -0.913 -6.103 1.00 73.44 82 TRP A CA 1
ATOM 650 C C . TRP A 1 82 ? 16.702 -0.186 -7.452 1.00 73.44 82 TRP A C 1
ATOM 652 O O . TRP A 1 82 ? 16.040 -0.551 -8.421 1.00 73.44 82 TRP A O 1
ATOM 662 N N . GLY A 1 83 ? 17.542 0.852 -7.516 1.00 68.25 83 GLY A N 1
ATOM 663 C CA . GLY A 1 83 ? 17.776 1.640 -8.737 1.00 68.25 83 GLY A CA 1
ATOM 664 C C . GLY A 1 83 ? 16.712 2.703 -9.046 1.00 68.25 83 GLY A C 1
ATOM 665 O O . GLY A 1 83 ? 16.873 3.482 -9.983 1.00 68.25 83 GLY A O 1
ATOM 666 N N . VAL A 1 84 ? 15.651 2.781 -8.244 1.00 64.00 84 VAL A N 1
ATOM 667 C CA . VAL A 1 84 ? 14.689 3.887 -8.240 1.00 64.00 84 VAL A CA 1
ATOM 668 C C . VAL A 1 84 ? 15.105 4.830 -7.102 1.00 64.00 84 VAL A C 1
ATOM 670 O O . VAL A 1 84 ? 15.362 4.348 -6.005 1.00 64.00 84 VAL A O 1
ATOM 673 N N . GLY A 1 85 ? 15.269 6.132 -7.376 1.00 60.66 85 GLY A N 1
ATOM 674 C CA . GLY A 1 85 ? 15.878 7.141 -6.480 1.00 60.66 85 GLY A CA 1
ATOM 675 C C . GLY A 1 85 ? 15.337 7.205 -5.034 1.00 60.66 85 GLY A C 1
ATOM 676 O O . GLY A 1 85 ? 14.383 6.515 -4.684 1.00 60.66 85 GLY A O 1
ATOM 677 N N . PRO A 1 86 ? 15.959 8.033 -4.173 1.00 50.12 86 PRO A N 1
ATOM 678 C CA . PRO A 1 86 ? 16.390 7.670 -2.824 1.00 50.12 86 PRO A CA 1
ATOM 679 C C . PRO A 1 86 ? 15.335 6.943 -1.983 1.00 50.12 86 PRO A C 1
ATOM 681 O O . PRO A 1 86 ? 14.206 7.401 -1.793 1.00 50.12 86 PRO A O 1
ATOM 684 N N . SER A 1 87 ? 15.777 5.815 -1.422 1.00 57.84 87 SER A N 1
ATOM 685 C CA . SER A 1 87 ? 15.108 5.107 -0.336 1.00 57.84 87 SER A CA 1
ATOM 686 C C . SER A 1 87 ? 14.919 6.048 0.857 1.00 57.84 87 SER A C 1
ATOM 688 O O . SER A 1 87 ? 15.876 6.649 1.330 1.00 57.84 87 SER A O 1
ATOM 690 N N . ILE A 1 88 ? 13.661 6.163 1.289 1.00 52.53 88 ILE A N 1
ATOM 691 C CA . ILE A 1 88 ? 13.125 6.925 2.425 1.00 52.53 88 ILE A CA 1
ATOM 692 C C . ILE A 1 88 ? 13.609 8.389 2.550 1.00 52.53 88 ILE A C 1
ATOM 694 O O . ILE A 1 88 ? 14.645 8.706 3.122 1.00 52.53 88 ILE A O 1
ATOM 698 N N . VAL A 1 89 ? 12.778 9.329 2.089 1.00 46.88 89 VAL A N 1
ATOM 699 C CA . VAL A 1 89 ? 12.863 10.738 2.505 1.00 46.88 89 VAL A CA 1
ATOM 700 C C . VAL A 1 89 ? 11.813 10.951 3.594 1.00 46.88 89 VAL A C 1
ATOM 702 O O . VAL A 1 89 ? 10.611 10.878 3.328 1.00 46.88 89 VAL A O 1
ATOM 705 N N . TYR A 1 90 ? 12.245 11.168 4.838 1.00 41.12 90 TYR A N 1
ATOM 706 C CA . TYR A 1 90 ? 11.333 11.537 5.921 1.00 41.12 90 TYR A CA 1
ATOM 707 C C . TYR A 1 90 ? 10.851 12.975 5.701 1.00 41.12 90 TYR A C 1
ATOM 709 O O . TYR A 1 90 ? 11.641 13.913 5.764 1.00 41.12 90 TYR A O 1
ATOM 717 N N . TRP A 1 91 ? 9.550 13.158 5.468 1.00 46.19 91 TRP A N 1
ATOM 718 C CA . TRP A 1 91 ? 8.897 14.454 5.630 1.00 46.19 91 TRP A CA 1
ATOM 719 C C . TRP A 1 91 ? 7.849 14.326 6.736 1.00 46.19 91 TRP A C 1
ATOM 721 O O . TRP A 1 91 ? 6.989 13.444 6.713 1.00 46.19 91 TRP A O 1
ATOM 731 N N . SER A 1 92 ? 7.959 15.178 7.752 1.00 54.47 92 SER A N 1
ATOM 732 C CA . SER A 1 92 ? 6.997 15.225 8.849 1.00 54.47 92 SER A CA 1
ATOM 733 C C . SER A 1 92 ? 5.723 15.912 8.367 1.00 54.47 92 SER A C 1
ATOM 735 O O . SER A 1 92 ? 5.744 17.085 7.990 1.00 54.47 92 SER A O 1
ATOM 737 N N . VAL A 1 93 ? 4.603 15.192 8.383 1.00 57.00 93 VAL A N 1
ATOM 738 C CA . VAL A 1 93 ? 3.282 15.775 8.138 1.00 57.00 93 VAL A CA 1
ATOM 739 C C . VAL A 1 93 ? 2.714 16.197 9.488 1.00 57.00 93 VAL A C 1
ATOM 741 O O . VAL A 1 93 ? 2.464 15.346 10.342 1.00 57.00 93 VAL A O 1
ATOM 744 N N . LYS A 1 94 ? 2.480 17.497 9.710 1.00 50.50 94 LYS A N 1
ATOM 745 C CA . LYS A 1 94 ? 1.718 17.940 10.887 1.00 50.50 94 LYS A CA 1
ATOM 746 C C . LYS A 1 94 ? 0.278 17.439 10.762 1.00 50.50 94 LYS A C 1
ATOM 748 O O . LYS A 1 94 ? -0.551 18.068 10.109 1.00 50.50 94 LYS A O 1
ATOM 753 N N . ALA A 1 95 ? -0.037 16.317 11.403 1.00 54.75 95 ALA A N 1
ATOM 754 C CA . ALA A 1 95 ? -1.420 15.929 11.627 1.00 54.75 95 ALA A CA 1
ATOM 755 C C . ALA A 1 95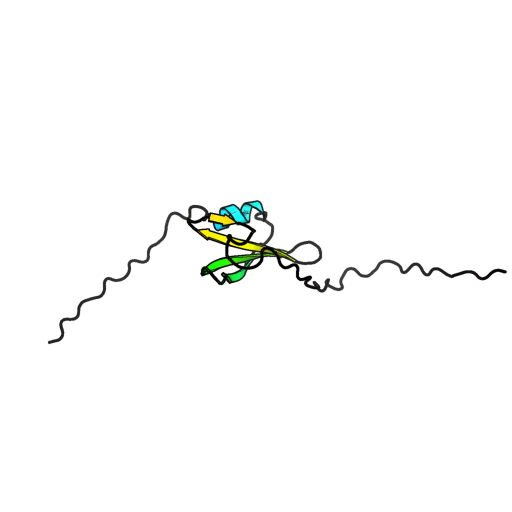 ? -2.042 16.935 12.607 1.00 54.75 95 ALA A C 1
ATOM 757 O O . ALA A 1 95 ? -1.595 17.066 13.747 1.00 54.75 95 ALA A O 1
ATOM 758 N N . LYS A 1 96 ? -3.056 17.684 12.162 1.00 55.94 96 LYS A N 1
ATOM 759 C CA . LYS A 1 96 ? -3.848 18.540 13.049 1.00 55.94 96 LYS A CA 1
ATOM 760 C C . LYS A 1 96 ? -4.659 17.618 13.960 1.00 55.94 96 LYS A C 1
ATOM 762 O O . LYS A 1 96 ? -5.621 17.007 13.500 1.00 55.94 96 LYS A O 1
ATOM 767 N N . LEU A 1 97 ? -4.241 17.481 15.221 1.00 55.25 97 LEU A N 1
ATOM 768 C CA . LEU A 1 97 ? -5.029 16.768 16.226 1.00 55.25 97 LEU A CA 1
ATOM 769 C C . LEU A 1 97 ? -6.434 17.399 16.296 1.00 55.25 97 LEU A C 1
ATOM 771 O O . LEU A 1 97 ? -6.536 18.632 16.321 1.00 55.25 97 LEU A O 1
ATOM 775 N N . PRO A 1 98 ? -7.514 16.599 16.336 1.00 49.38 98 PRO A N 1
ATOM 776 C CA . PRO A 1 98 ? -8.841 17.129 16.603 1.00 49.38 98 PRO A CA 1
ATOM 777 C C . PRO A 1 98 ? -8.853 17.756 18.001 1.00 49.38 98 PRO A C 1
ATOM 779 O O . PRO A 1 98 ? -8.354 17.176 18.964 1.00 49.38 98 PRO A O 1
ATOM 782 N N . ALA A 1 99 ? -9.422 18.955 18.106 1.00 57.75 99 ALA A N 1
ATOM 783 C CA . ALA A 1 99 ? -9.422 19.798 19.303 1.00 57.75 99 ALA A CA 1
ATOM 784 C C . ALA A 1 99 ? -10.255 19.250 20.485 1.00 57.75 99 ALA A C 1
ATOM 786 O O . ALA A 1 99 ? -10.645 20.013 21.362 1.00 57.75 99 ALA A O 1
ATOM 787 N N . SER A 1 100 ? -10.549 17.948 20.540 1.00 59.97 100 SER A N 1
ATOM 788 C CA . SER A 1 100 ? -11.463 17.365 21.529 1.00 59.97 100 SER A CA 1
ATOM 789 C C . SER A 1 100 ? -10.773 16.743 22.751 1.00 59.97 100 SER A C 1
ATOM 791 O O . SER A 1 100 ? -11.395 15.945 23.445 1.00 59.97 100 SER A O 1
ATOM 793 N N . GLN A 1 101 ? -9.503 17.058 23.035 1.00 58.50 101 GLN A N 1
ATOM 794 C CA . GLN A 1 101 ? -8.822 16.514 24.223 1.00 58.50 101 GLN A CA 1
ATOM 795 C C . GLN A 1 101 ? -7.816 17.476 24.879 1.00 58.50 101 GLN A C 1
ATOM 797 O O . GLN A 1 101 ? -6.825 17.054 25.466 1.00 58.50 101 GLN A O 1
ATOM 802 N N . ALA A 1 102 ? -8.069 18.785 24.807 1.00 49.75 102 ALA A N 1
ATOM 803 C CA . ALA A 1 102 ? -7.305 19.790 25.546 1.00 49.75 102 ALA A CA 1
ATOM 804 C C . ALA A 1 102 ? -8.104 20.297 26.757 1.00 49.75 102 ALA A C 1
ATOM 806 O O . ALA A 1 102 ? -8.532 21.446 26.800 1.00 49.75 102 ALA A O 1
ATOM 807 N N . ALA A 1 103 ? -8.297 19.433 27.752 1.00 55.28 103 ALA A N 1
ATOM 808 C CA . ALA A 1 103 ? -8.692 19.846 29.096 1.00 55.28 103 ALA A CA 1
ATOM 809 C C . ALA A 1 103 ? -7.856 19.066 30.120 1.00 55.28 103 ALA A C 1
ATOM 811 O O . ALA A 1 103 ? -8.308 18.101 30.724 1.00 55.28 103 ALA A O 1
ATOM 812 N N . GLY A 1 104 ? -6.594 19.473 30.264 1.00 53.78 104 GLY A N 1
ATOM 813 C CA . G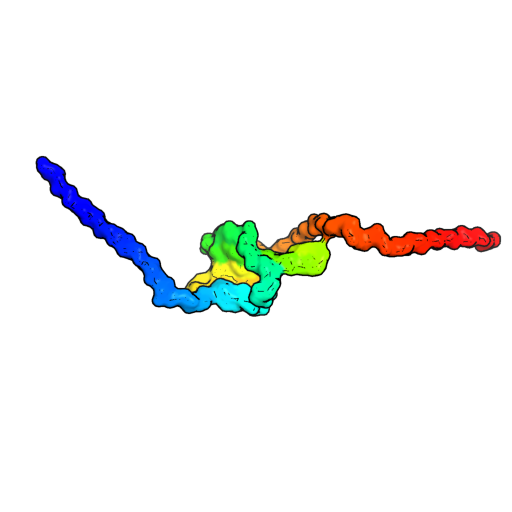LY A 1 104 ? -5.701 19.055 31.345 1.00 53.78 104 GLY A CA 1
ATOM 814 C C . GLY A 1 104 ? -5.143 20.299 32.048 1.00 53.78 104 GLY A C 1
ATOM 815 O O . GLY A 1 104 ? -4.863 21.293 31.370 1.00 53.78 104 GLY A O 1
ATOM 816 N N . PRO A 1 105 ? -5.030 20.308 33.388 1.00 49.34 105 PRO A N 1
ATOM 817 C CA . PRO A 1 105 ? -4.885 21.536 34.161 1.00 49.34 105 PRO A CA 1
ATOM 818 C C . PRO A 1 105 ? -3.506 22.177 33.969 1.00 49.34 105 PRO A C 1
ATOM 820 O O . PRO A 1 105 ? -2.464 21.540 34.124 1.00 49.34 105 PRO A O 1
ATOM 823 N N . LYS A 1 106 ? -3.498 23.483 33.679 1.00 56.25 106 LYS A N 1
ATOM 824 C CA . LYS A 1 106 ? -2.283 24.304 33.635 1.00 56.25 106 LYS A CA 1
ATOM 825 C C . LYS A 1 106 ? -1.730 24.469 35.055 1.00 56.25 106 LYS A C 1
ATOM 827 O O . LYS A 1 106 ? -2.209 25.319 35.806 1.00 56.25 106 LYS A O 1
ATOM 832 N N . LYS A 1 107 ? -0.698 23.703 35.429 1.00 57.94 107 LYS A N 1
ATOM 833 C CA . LYS A 1 107 ? 0.109 24.010 36.623 1.00 57.94 107 LYS A CA 1
ATOM 834 C C . LYS A 1 107 ? 0.856 25.326 36.385 1.00 57.94 107 LYS A C 1
ATOM 836 O O . LYS A 1 107 ? 1.827 25.377 35.636 1.00 57.94 107 LYS A O 1
ATOM 841 N N . ARG A 1 108 ? 0.377 26.403 37.014 1.00 54.47 108 ARG A N 1
ATOM 842 C CA . ARG A 1 108 ? 1.097 27.679 37.122 1.00 54.47 108 ARG A CA 1
ATOM 843 C C . ARG A 1 108 ? 2.190 27.503 38.174 1.00 54.47 108 ARG A C 1
ATOM 845 O O . ARG A 1 108 ? 1.882 27.435 39.360 1.00 54.47 108 ARG A O 1
ATOM 852 N N . PHE A 1 109 ? 3.450 27.437 37.758 1.00 46.03 109 PHE A N 1
ATOM 853 C CA . PHE A 1 109 ? 4.562 27.628 38.684 1.00 46.03 109 PHE A CA 1
ATOM 854 C C . PHE A 1 109 ? 4.647 29.118 39.024 1.00 46.03 109 PHE A C 1
ATOM 856 O O . PHE A 1 109 ? 4.929 29.946 38.160 1.00 46.03 109 PHE A O 1
ATOM 863 N N . ARG A 1 110 ? 4.350 29.469 40.279 1.00 50.72 110 ARG A N 1
ATOM 864 C CA . ARG A 1 110 ? 4.747 30.762 40.842 1.00 50.72 110 ARG A CA 1
ATOM 865 C C . ARG A 1 110 ? 6.223 30.644 41.211 1.00 50.72 110 ARG A C 1
ATOM 867 O O . ARG A 1 110 ? 6.563 29.856 42.087 1.00 50.72 110 ARG A O 1
ATOM 874 N N . VAL A 1 111 ? 7.080 31.402 40.534 1.00 44.16 111 VAL A N 1
ATOM 875 C CA . VAL A 1 111 ? 8.463 31.610 40.974 1.00 44.16 111 VAL A CA 1
ATOM 876 C C . VAL A 1 111 ? 8.406 32.541 42.182 1.00 44.16 111 VAL A C 1
ATOM 878 O O . VAL A 1 111 ? 7.957 33.681 42.075 1.00 44.16 111 VAL A O 1
ATOM 881 N N . GLY A 1 112 ? 8.763 32.003 43.346 1.00 42.94 112 GLY A N 1
ATOM 882 C CA . GLY A 1 112 ? 8.897 32.749 44.588 1.00 42.94 112 GLY A CA 1
ATOM 883 C C . GLY A 1 112 ? 10.236 33.478 44.632 1.00 42.94 112 GLY A C 1
ATOM 884 O O . GLY A 1 112 ? 11.282 32.879 44.418 1.00 42.94 112 GLY A O 1
ATOM 885 N N . ILE A 1 113 ? 10.153 34.773 44.913 1.00 43.34 113 ILE A N 1
ATOM 886 C CA . ILE A 1 113 ? 11.236 35.679 45.306 1.00 43.34 113 ILE A CA 1
ATOM 887 C C . ILE A 1 113 ? 11.811 35.248 46.667 1.00 43.34 113 ILE A C 1
ATOM 889 O O . ILE A 1 113 ? 11.022 34.860 47.532 1.00 43.34 113 ILE A O 1
ATOM 893 N N . LYS A 1 114 ? 13.143 35.355 46.828 1.00 42.88 114 LYS A N 1
ATOM 894 C CA . LYS A 1 114 ? 13.983 35.574 48.043 1.00 42.88 114 LYS A CA 1
ATOM 895 C C . LYS A 1 114 ? 15.446 35.270 47.645 1.00 42.88 114 LYS A C 1
ATOM 897 O O . LYS A 1 114 ? 15.642 34.319 46.900 1.00 42.88 114 LYS A O 1
ATOM 902 N N . SER A 1 115 ? 16.500 35.970 48.060 1.00 45.28 115 SER A N 1
ATOM 903 C CA . SER A 1 115 ? 16.724 37.116 48.952 1.00 45.28 115 SER A CA 1
ATOM 904 C C . SER A 1 115 ? 17.932 37.896 48.430 1.00 45.28 115 SER A C 1
ATOM 906 O O . SER A 1 115 ? 18.702 37.300 47.645 1.00 45.28 115 SER A O 1
#

pLDDT: mean 73.1, std 19.15, range [41.12, 96.06]

Foldseek 3Di:
DDPDDDDPDPPPPPPPPPPPQLVNVAVVVVDPPPQPKDWDDWAAAPDPRWIKTKIWGDDVQGIDIFIWTHQDPSHIDRWYHPPGDDTDDDDDDPDDGPPPPPDDDDDDDDDDDDD

Organism: NCBI:txid1777141

Secondary structure (DSSP, 8-state):
-----PPP-------------HHHHHHHHHS-GGG--EEEEEEEETTTTEEEEEEEEEETTEEEEEEEEEEETTEEESSPPTTSS-S-----------SS---------------